Protein AF-M1CAJ8-F1 (afdb_monomer_lite)

Radius of gyration: 19.21 Å; chains: 1; bounding box: 35×73×44 Å

Sequence (131 aa):
MKRARDIRDQLEGLLERVEIELTSNDNDYEAIKKAITSGFFPHSAKLQKNGSYRTIKHPQTVNVHPSSGLAQVLPRWVVYHELVLTTKEYMRQVTELKPDWLVEIAPHYYQLKDVEDSSSKKMPRGTGRAS

Structure (mmCIF, N/CA/C/O backbone):
data_AF-M1CAJ8-F1
#
_entry.id   AF-M1CAJ8-F1
#
loop_
_atom_site.group_PDB
_atom_site.id
_atom_site.type_symbol
_atom_site.label_atom_id
_atom_site.label_alt_id
_atom_site.label_comp_id
_atom_site.label_asym_id
_atom_site.label_entity_id
_atom_site.label_seq_id
_atom_site.pdbx_PDB_ins_code
_atom_site.Cartn_x
_atom_site.Cartn_y
_atom_site.Cartn_z
_atom_site.occupancy
_atom_site.B_iso_or_equiv
_atom_site.auth_seq_id
_atom_site.auth_comp_id
_atom_site.auth_asym_id
_atom_site.auth_atom_id
_atom_site.pdbx_PDB_model_num
ATOM 1 N N . MET A 1 1 ? 3.742 -10.614 -20.928 1.00 84.25 1 MET A N 1
ATOM 2 C CA . MET A 1 1 ? 2.604 -11.130 -20.127 1.00 84.25 1 MET A CA 1
ATOM 3 C C . MET A 1 1 ? 2.522 -12.658 -19.999 1.00 84.25 1 MET A C 1
ATOM 5 O O . MET A 1 1 ? 1.688 -13.102 -19.227 1.00 84.25 1 MET A O 1
ATOM 9 N N . LYS A 1 2 ? 3.359 -13.475 -20.673 1.00 95.75 2 LYS A N 1
ATOM 10 C CA . LYS A 1 2 ? 3.310 -14.951 -20.543 1.00 95.75 2 LYS A CA 1
ATOM 11 C C . LYS A 1 2 ? 3.491 -15.421 -19.090 1.00 95.75 2 LYS A C 1
ATOM 13 O O . LYS A 1 2 ? 2.574 -15.988 -18.528 1.00 95.75 2 LYS A O 1
ATOM 18 N N . ARG A 1 3 ? 4.594 -15.016 -18.450 1.00 97.12 3 ARG A N 1
ATOM 19 C CA . ARG A 1 3 ? 4.897 -15.361 -17.051 1.00 97.12 3 ARG A CA 1
ATOM 20 C C . ARG A 1 3 ? 3.773 -15.021 -16.063 1.00 97.12 3 ARG A C 1
ATOM 22 O O . ARG A 1 3 ? 3.535 -15.780 -15.142 1.00 97.12 3 ARG A O 1
ATOM 29 N N . ALA A 1 4 ? 3.099 -13.883 -16.237 1.00 96.56 4 ALA A N 1
ATOM 30 C CA . ALA A 1 4 ? 2.005 -13.484 -15.352 1.00 96.56 4 ALA A CA 1
ATOM 31 C C . ALA A 1 4 ? 0.790 -14.419 -15.471 1.00 96.56 4 ALA A C 1
ATOM 33 O O . ALA A 1 4 ? 0.157 -14.710 -14.464 1.00 96.56 4 ALA A O 1
ATOM 34 N N . ARG A 1 5 ? 0.490 -14.907 -16.685 1.00 97.00 5 ARG A N 1
ATOM 35 C CA . ARG A 1 5 ? -0.554 -15.919 -16.898 1.00 97.00 5 ARG A CA 1
ATOM 36 C C . ARG A 1 5 ? -0.159 -17.247 -16.272 1.00 97.00 5 ARG A C 1
ATOM 38 O O . ARG A 1 5 ? -0.916 -17.755 -15.465 1.00 97.00 5 ARG A O 1
ATOM 45 N N . ASP A 1 6 ? 1.063 -17.706 -16.537 1.00 97.44 6 ASP A N 1
ATOM 46 C CA . ASP A 1 6 ? 1.558 -18.971 -15.989 1.00 97.44 6 ASP A CA 1
ATOM 47 C C . ASP A 1 6 ? 1.507 -18.974 -14.443 1.00 97.44 6 ASP A C 1
ATOM 49 O O . ASP A 1 6 ? 1.093 -19.955 -13.836 1.00 97.44 6 ASP A O 1
ATOM 53 N N . ILE A 1 7 ? 1.874 -17.858 -13.791 1.00 97.69 7 ILE A N 1
ATOM 54 C CA . ILE A 1 7 ? 1.783 -17.714 -12.325 1.00 97.69 7 ILE A CA 1
ATOM 55 C C . ILE A 1 7 ? 0.327 -17.695 -11.848 1.00 97.69 7 ILE A C 1
ATOM 57 O O . ILE A 1 7 ? 0.018 -18.294 -10.822 1.00 97.69 7 ILE A O 1
ATOM 61 N N . ARG A 1 8 ? -0.573 -17.012 -12.563 1.00 96.44 8 ARG A N 1
ATOM 62 C CA . ARG A 1 8 ? -2.000 -17.005 -12.219 1.00 96.44 8 ARG A CA 1
ATOM 63 C C . ARG A 1 8 ? -2.576 -18.420 -12.269 1.00 96.44 8 ARG A C 1
ATOM 65 O O . ARG A 1 8 ? -3.230 -18.814 -11.315 1.00 96.44 8 ARG A O 1
ATOM 72 N N . ASP A 1 9 ? -2.286 -19.172 -13.327 1.00 96.56 9 ASP A N 1
ATOM 73 C CA . ASP A 1 9 ? -2.783 -20.543 -13.506 1.00 96.56 9 ASP A CA 1
ATOM 74 C C . ASP A 1 9 ? -2.250 -21.471 -12.395 1.00 96.56 9 ASP A C 1
ATOM 76 O O . ASP A 1 9 ? -2.963 -22.333 -11.885 1.00 96.56 9 ASP A O 1
ATOM 80 N N . GLN A 1 10 ? -1.007 -21.250 -11.945 1.00 97.31 10 GLN A N 1
ATOM 81 C CA . GLN A 1 10 ? -0.454 -21.944 -10.778 1.00 97.31 10 GLN A CA 1
ATOM 82 C C . GLN A 1 10 ? -1.191 -21.597 -9.478 1.00 97.31 10 GLN A C 1
ATOM 84 O O . GLN A 1 10 ? -1.451 -22.493 -8.677 1.00 97.31 10 GLN A O 1
ATOM 89 N N . LEU A 1 11 ? -1.510 -20.320 -9.248 1.00 96.88 11 LEU A N 1
ATOM 90 C CA . LEU A 1 11 ? -2.249 -19.888 -8.058 1.00 96.88 11 LEU A CA 1
ATOM 91 C C . LEU A 1 11 ? -3.685 -20.421 -8.064 1.00 96.88 11 LEU A C 1
ATOM 93 O O . LEU A 1 11 ? -4.146 -20.894 -7.034 1.00 96.88 11 LEU A O 1
ATOM 97 N N . GLU A 1 12 ? -4.356 -20.411 -9.213 1.00 96.44 12 GLU A N 1
ATOM 98 C CA . GLU A 1 12 ? -5.694 -20.986 -9.399 1.00 96.44 12 GLU A CA 1
ATOM 99 C C . GLU A 1 12 ? -5.727 -22.473 -9.019 1.00 96.44 12 GLU A C 1
ATOM 101 O O . GLU A 1 12 ? -6.537 -22.873 -8.185 1.00 96.44 12 GLU A O 1
ATOM 106 N N . GLY A 1 13 ? -4.767 -23.268 -9.503 1.00 96.94 13 GLY A N 1
ATOM 107 C CA . GLY A 1 13 ? -4.658 -24.675 -9.106 1.00 96.94 13 GLY A CA 1
ATOM 108 C C . GLY A 1 13 ? -4.323 -24.890 -7.622 1.00 96.94 13 GLY A C 1
ATOM 109 O O . GLY A 1 13 ? -4.615 -25.951 -7.072 1.00 96.94 13 GLY A O 1
ATOM 110 N N . LEU A 1 14 ? -3.704 -23.914 -6.944 1.00 97.38 14 LEU A N 1
ATOM 111 C CA . LEU A 1 14 ? -3.499 -23.974 -5.493 1.00 97.38 14 LEU A CA 1
ATOM 112 C C . LEU A 1 14 ? -4.781 -23.657 -4.724 1.00 97.38 14 LEU A C 1
ATOM 114 O O . LEU A 1 14 ? -5.039 -24.344 -3.741 1.00 97.38 14 LEU A O 1
ATOM 118 N N . LEU A 1 15 ? -5.567 -22.669 -5.164 1.00 96.69 15 LEU A N 1
ATOM 119 C CA . LEU A 1 15 ? -6.852 -22.316 -4.547 1.00 96.69 15 LEU A CA 1
ATOM 120 C C . LEU A 1 15 ? -7.817 -23.505 -4.553 1.00 96.69 15 LEU A C 1
ATOM 122 O O . LEU A 1 15 ? -8.402 -23.804 -3.516 1.00 96.69 15 LEU A O 1
ATOM 126 N N . GLU A 1 16 ? -7.892 -24.236 -5.669 1.00 95.25 16 GLU A N 1
ATOM 127 C CA . GLU A 1 16 ? -8.700 -25.459 -5.783 1.00 95.25 16 GLU A CA 1
ATOM 128 C C . GLU A 1 16 ? -8.293 -26.513 -4.740 1.00 95.25 16 GLU A C 1
ATOM 130 O O . GLU A 1 16 ? -9.139 -27.090 -4.062 1.00 95.25 16 GLU A O 1
ATOM 135 N N . ARG A 1 17 ? -6.984 -26.719 -4.538 1.00 96.00 17 ARG A N 1
ATOM 136 C CA . ARG A 1 17 ? -6.462 -27.696 -3.563 1.00 96.00 17 ARG A CA 1
ATOM 137 C C . ARG A 1 17 ? -6.757 -27.341 -2.110 1.00 96.00 17 ARG A C 1
ATOM 139 O O . ARG A 1 17 ? -6.740 -28.237 -1.272 1.00 96.00 17 ARG A O 1
ATOM 146 N N . VAL A 1 18 ? -6.938 -26.058 -1.808 1.00 97.06 18 VAL A N 1
ATOM 147 C CA . VAL A 1 18 ? -7.263 -25.573 -0.458 1.00 97.06 18 VAL A CA 1
ATOM 148 C C . VAL A 1 18 ? -8.736 -25.182 -0.320 1.00 97.06 18 VAL A C 1
ATOM 150 O O . VAL A 1 18 ? -9.090 -24.522 0.652 1.00 97.06 18 VAL A O 1
ATOM 153 N N . GLU A 1 19 ? -9.574 -25.586 -1.281 1.00 95.44 19 GLU A N 1
ATOM 154 C CA . GLU A 1 19 ? -11.029 -25.383 -1.283 1.00 95.44 19 GLU A CA 1
ATOM 155 C C . GLU A 1 19 ? -11.446 -23.903 -1.185 1.00 95.44 19 GLU A C 1
ATOM 157 O O . GLU A 1 19 ? -12.471 -23.560 -0.597 1.00 95.44 19 GLU A O 1
ATOM 162 N N . ILE A 1 20 ? -10.653 -23.003 -1.775 1.00 95.81 20 ILE A N 1
ATOM 163 C CA . ILE A 1 20 ? -11.015 -21.589 -1.897 1.00 95.81 20 ILE A CA 1
ATOM 164 C C . ILE A 1 20 ? -11.722 -21.377 -3.234 1.00 95.81 20 ILE A C 1
ATOM 166 O O . ILE A 1 20 ? -11.127 -21.538 -4.300 1.00 95.81 20 ILE A O 1
ATOM 170 N N . GLU A 1 21 ? -12.989 -20.970 -3.172 1.00 94.25 21 GLU A N 1
ATOM 171 C CA . GLU A 1 21 ? -13.784 -20.670 -4.360 1.00 94.25 21 GLU A CA 1
ATOM 172 C C . GLU A 1 21 ? -13.254 -19.448 -5.120 1.00 94.25 21 GLU A C 1
ATOM 174 O O . GLU A 1 21 ? -12.947 -18.394 -4.554 1.00 94.25 21 GLU A O 1
ATOM 179 N N . LEU A 1 22 ? -13.199 -19.580 -6.445 1.00 91.62 22 LEU A N 1
ATOM 180 C CA . LEU A 1 22 ? -12.891 -18.481 -7.349 1.00 91.62 22 LEU A CA 1
ATOM 181 C C . LEU A 1 22 ? -14.127 -17.601 -7.534 1.00 91.62 22 LEU A C 1
ATOM 183 O O . LEU A 1 22 ? -15.044 -17.926 -8.284 1.00 91.62 22 LEU A O 1
ATOM 187 N N . THR A 1 23 ? -14.132 -16.460 -6.852 1.00 91.62 23 THR A N 1
ATOM 188 C CA . THR A 1 23 ? -15.202 -15.462 -6.952 1.00 91.62 23 THR A CA 1
ATOM 189 C C . THR A 1 23 ? -14.747 -14.238 -7.738 1.00 91.62 23 THR A C 1
ATOM 191 O O . THR A 1 23 ? -13.623 -13.763 -7.564 1.00 91.62 23 THR A O 1
ATOM 194 N N . SER A 1 24 ? -15.646 -13.661 -8.531 1.00 89.00 24 SER A N 1
ATOM 195 C CA . SER A 1 24 ? -15.456 -12.368 -9.192 1.00 89.00 24 SER A CA 1
ATOM 196 C C . SER A 1 24 ? -16.626 -11.442 -8.880 1.00 89.00 24 SER A C 1
ATOM 198 O O . SER A 1 24 ? -17.775 -11.878 -8.897 1.00 89.00 24 SER A O 1
ATOM 200 N N . ASN A 1 25 ? -16.344 -10.164 -8.632 1.00 86.81 25 ASN A N 1
ATOM 201 C CA . ASN A 1 25 ? -17.367 -9.131 -8.502 1.00 86.81 25 ASN A CA 1
ATOM 202 C C . ASN A 1 25 ? -17.073 -8.005 -9.497 1.00 86.81 25 ASN A C 1
ATOM 204 O O . ASN A 1 25 ? -16.147 -7.210 -9.305 1.00 86.81 25 ASN A O 1
ATOM 208 N N . ASP A 1 26 ? -17.832 -7.978 -10.588 1.00 84.62 26 ASP A N 1
ATOM 209 C CA . ASP A 1 26 ? -17.626 -7.010 -11.656 1.00 84.62 26 ASP A CA 1
ATOM 210 C C . ASP A 1 26 ? -17.954 -5.594 -11.168 1.00 84.62 26 ASP A C 1
ATOM 212 O O . ASP A 1 26 ? -19.026 -5.325 -10.632 1.00 84.62 26 ASP A O 1
ATOM 216 N N . ASN A 1 27 ? -17.029 -4.664 -11.412 1.00 86.06 27 ASN A N 1
ATOM 217 C CA . ASN A 1 27 ? -17.114 -3.242 -11.046 1.00 86.06 27 ASN A CA 1
ATOM 218 C C . ASN A 1 27 ? -17.015 -2.915 -9.545 1.00 86.06 27 ASN A C 1
ATOM 220 O O . ASN A 1 27 ? -17.125 -1.742 -9.179 1.00 86.06 27 ASN A O 1
ATOM 224 N N . ASP A 1 28 ? -16.721 -3.886 -8.678 1.00 92.00 28 ASP A N 1
ATOM 225 C CA . ASP A 1 28 ? -16.432 -3.612 -7.267 1.00 92.00 28 ASP A CA 1
ATOM 226 C C . ASP A 1 28 ? -14.941 -3.315 -7.041 1.00 92.00 28 ASP A C 1
ATOM 228 O O . ASP A 1 28 ? -14.151 -4.114 -6.526 1.00 92.00 28 ASP A O 1
ATOM 232 N N . TYR A 1 29 ? -14.532 -2.114 -7.448 1.00 91.38 29 TYR A N 1
ATOM 233 C CA . TYR A 1 29 ? -13.166 -1.629 -7.235 1.00 91.38 29 TYR A CA 1
ATOM 234 C C . TYR A 1 29 ? -12.813 -1.478 -5.751 1.00 91.38 29 TYR A C 1
ATOM 236 O O . TYR A 1 29 ? -11.632 -1.473 -5.393 1.00 91.38 29 TYR A O 1
ATOM 244 N N . GLU A 1 30 ? -13.816 -1.321 -4.888 1.00 94.19 30 GLU A N 1
ATOM 245 C CA . GLU A 1 30 ? -13.630 -1.186 -3.451 1.00 94.19 30 GLU A CA 1
ATOM 246 C C . GLU A 1 30 ? -13.207 -2.516 -2.830 1.00 94.19 30 GLU A C 1
ATOM 248 O O . GLU A 1 30 ? -12.198 -2.540 -2.121 1.00 94.19 30 GLU A O 1
ATOM 253 N N . ALA A 1 31 ? -13.873 -3.620 -3.177 1.00 93.56 31 ALA A N 1
ATOM 254 C CA . ALA A 1 31 ? -13.465 -4.958 -2.759 1.00 93.56 31 ALA A CA 1
ATOM 255 C C . ALA A 1 31 ? -12.022 -5.276 -3.182 1.00 93.56 31 ALA A C 1
ATOM 257 O O . ALA A 1 31 ? -11.238 -5.765 -2.367 1.00 93.56 31 ALA A O 1
ATOM 258 N N . ILE A 1 32 ? -11.625 -4.912 -4.409 1.00 93.88 32 ILE A N 1
ATOM 259 C CA . ILE A 1 32 ? -10.248 -5.109 -4.896 1.00 93.88 32 ILE A CA 1
ATOM 260 C C . ILE A 1 32 ? -9.247 -4.289 -4.068 1.00 93.88 32 ILE A C 1
ATOM 262 O O . ILE A 1 32 ? -8.238 -4.823 -3.603 1.00 93.88 32 ILE A O 1
ATOM 266 N N . LYS A 1 33 ? -9.510 -2.993 -3.847 1.00 95.62 33 LYS A N 1
ATOM 267 C CA . LYS A 1 33 ? -8.631 -2.135 -3.030 1.00 95.62 33 LYS A CA 1
ATOM 268 C C . LYS A 1 33 ? -8.547 -2.631 -1.583 1.00 95.62 33 LYS A C 1
ATOM 270 O O . LYS A 1 33 ? -7.467 -2.602 -0.987 1.00 95.62 33 LYS A O 1
ATOM 275 N N . LYS A 1 34 ? -9.656 -3.115 -1.024 1.00 96.19 34 LYS A N 1
ATOM 276 C CA . LYS A 1 34 ? -9.726 -3.666 0.331 1.00 96.19 34 LYS A CA 1
ATOM 277 C C . LYS A 1 34 ? -8.954 -4.985 0.449 1.00 96.19 34 LYS A C 1
ATOM 279 O O . LYS A 1 34 ? -8.215 -5.153 1.414 1.00 96.19 34 LYS A O 1
ATOM 284 N N . ALA A 1 35 ? -9.018 -5.855 -0.560 1.00 95.44 35 ALA A N 1
ATOM 285 C CA . ALA A 1 35 ? -8.203 -7.070 -0.641 1.00 95.44 35 ALA A CA 1
ATOM 286 C C . ALA A 1 35 ? -6.698 -6.766 -0.771 1.00 95.44 35 ALA A C 1
ATOM 288 O O . ALA A 1 35 ? -5.873 -7.405 -0.129 1.00 95.44 35 ALA A O 1
ATOM 289 N N . ILE A 1 36 ? -6.311 -5.740 -1.537 1.00 96.69 36 ILE A N 1
ATOM 290 C CA . ILE A 1 36 ? -4.910 -5.277 -1.558 1.00 96.69 36 ILE A CA 1
ATOM 291 C C . ILE A 1 36 ? -4.509 -4.767 -0.169 1.00 96.69 36 ILE A C 1
ATOM 293 O O . ILE A 1 36 ? -3.439 -5.098 0.340 1.00 96.69 36 ILE A O 1
ATOM 297 N N . THR A 1 37 ? -5.384 -3.995 0.473 1.00 97.38 37 THR A N 1
ATOM 298 C CA . THR A 1 37 ? -5.143 -3.465 1.818 1.00 97.38 37 THR A CA 1
ATOM 299 C C . THR A 1 37 ? -4.985 -4.584 2.847 1.00 97.38 37 THR A C 1
ATOM 301 O O . THR A 1 37 ? -4.159 -4.445 3.739 1.00 97.38 37 THR A O 1
ATOM 304 N N . SER A 1 38 ? -5.687 -5.715 2.726 1.00 97.19 38 SER A N 1
ATOM 305 C CA . SER A 1 38 ? -5.542 -6.820 3.684 1.00 97.19 38 SER A CA 1
ATOM 306 C C . SER A 1 38 ? -4.164 -7.477 3.659 1.00 97.19 38 SER A C 1
ATOM 308 O O . SER A 1 38 ? -3.667 -7.868 4.711 1.00 97.19 38 SER A O 1
ATOM 310 N N . GLY A 1 39 ? -3.506 -7.525 2.498 1.00 96.88 39 GLY A N 1
ATOM 311 C CA . GLY A 1 39 ? -2.117 -7.982 2.389 1.00 96.88 39 GLY A CA 1
ATOM 312 C C . GLY A 1 39 ? -1.079 -6.907 2.729 1.00 96.88 39 GLY A C 1
ATOM 313 O O . GLY A 1 39 ? -0.005 -7.224 3.237 1.00 96.88 39 GLY A O 1
ATOM 314 N N . PHE A 1 40 ? -1.393 -5.634 2.468 1.00 97.94 40 PHE A N 1
ATOM 315 C CA . PHE A 1 40 ? -0.437 -4.521 2.536 1.00 97.94 40 PHE A CA 1
ATOM 316 C C . PHE A 1 40 ? -0.745 -3.484 3.620 1.00 97.94 40 PHE A C 1
ATOM 318 O O . PHE A 1 40 ? -0.178 -2.394 3.596 1.00 97.94 40 PHE A O 1
ATOM 325 N N . PHE A 1 41 ? -1.596 -3.798 4.601 1.00 96.75 41 PHE A N 1
ATOM 326 C CA . PHE A 1 41 ? -2.007 -2.842 5.634 1.00 96.75 41 PHE A CA 1
ATOM 327 C C . PHE A 1 41 ? -0.835 -2.122 6.327 1.00 96.75 41 PHE A C 1
ATOM 329 O O . PHE A 1 41 ? -0.986 -0.922 6.553 1.00 96.75 41 PHE A O 1
ATOM 336 N N . PRO A 1 42 ? 0.346 -2.729 6.606 1.00 96.75 42 PRO A N 1
ATOM 337 C CA . PRO A 1 42 ? 1.453 -1.996 7.226 1.00 96.75 42 PRO A CA 1
ATOM 338 C C . PRO A 1 42 ? 2.033 -0.897 6.321 1.00 96.75 42 PRO A C 1
ATOM 340 O O . PRO A 1 42 ? 2.592 0.084 6.813 1.00 96.75 42 PRO A O 1
ATOM 343 N N . HIS A 1 43 ? 1.892 -1.040 5.001 1.00 97.50 43 HIS A N 1
ATOM 344 C CA . HIS A 1 43 ? 2.403 -0.129 3.975 1.00 97.50 43 HIS A CA 1
ATOM 345 C C . HIS A 1 43 ? 1.402 0.990 3.670 1.00 97.50 43 HIS A C 1
ATOM 347 O O . HIS A 1 43 ? 1.058 1.264 2.520 1.00 97.50 43 HIS A O 1
ATOM 353 N N . SER A 1 44 ? 0.922 1.642 4.723 1.00 97.56 44 SER A N 1
ATOM 354 C CA . SER A 1 44 ? -0.071 2.707 4.624 1.00 97.56 44 SER A CA 1
ATOM 355 C C . SER A 1 44 ? 0.553 4.073 4.884 1.00 97.56 44 SER A C 1
ATOM 357 O O . SER A 1 44 ? 1.346 4.244 5.819 1.00 97.56 44 SER A O 1
ATOM 359 N N . ALA A 1 45 ? 0.167 5.070 4.086 1.00 97.38 45 ALA A N 1
ATOM 360 C CA . ALA A 1 45 ? 0.672 6.433 4.190 1.00 97.38 45 ALA A CA 1
ATOM 361 C C . ALA A 1 45 ? -0.415 7.497 3.971 1.00 97.38 45 ALA A C 1
ATOM 363 O O . ALA A 1 45 ? -1.405 7.292 3.269 1.00 97.38 45 ALA A O 1
ATOM 364 N N . LYS A 1 46 ? -0.198 8.668 4.573 1.00 96.38 46 LYS A N 1
ATOM 365 C CA . LYS A 1 46 ? -1.121 9.805 4.587 1.00 96.38 46 LYS A CA 1
ATOM 366 C C . LYS A 1 46 ? -0.480 11.056 4.002 1.00 96.38 46 LYS A C 1
ATOM 368 O O . LYS A 1 46 ? 0.623 11.442 4.402 1.00 96.38 46 LYS A O 1
ATOM 373 N N . LEU A 1 47 ? -1.212 11.733 3.125 1.00 95.94 47 LEU A N 1
ATOM 374 C CA . LEU A 1 47 ? -0.792 12.979 2.495 1.00 95.94 47 LEU A CA 1
ATOM 375 C C . LEU A 1 47 ? -0.612 14.103 3.530 1.00 95.94 47 LEU A C 1
ATOM 377 O O . LEU A 1 47 ? -1.490 14.391 4.352 1.00 95.94 47 LEU A O 1
ATOM 381 N N . GLN A 1 48 ? 0.525 14.779 3.454 1.00 95.00 48 GLN A N 1
ATOM 382 C CA . GLN A 1 48 ? 0.890 15.943 4.251 1.00 95.00 48 GLN A CA 1
ATOM 383 C C . GLN A 1 48 ? 0.594 17.243 3.488 1.00 95.00 48 GLN A C 1
ATOM 385 O O . GLN A 1 48 ? 0.418 17.254 2.271 1.00 95.00 48 GLN A O 1
ATOM 390 N N . LYS A 1 49 ? 0.563 18.376 4.202 1.00 91.50 49 LYS A N 1
ATOM 391 C CA . LYS A 1 49 ? 0.255 19.697 3.614 1.00 91.50 49 LYS A CA 1
ATOM 392 C C . LYS A 1 49 ? 1.269 20.158 2.558 1.00 91.50 49 LYS A C 1
ATOM 394 O O . LYS A 1 49 ? 0.930 20.960 1.702 1.00 91.50 49 LYS A O 1
ATOM 399 N N . ASN A 1 50 ? 2.503 19.668 2.634 1.00 91.56 50 ASN A N 1
ATOM 400 C CA . ASN A 1 50 ? 3.595 19.982 1.709 1.00 91.56 50 ASN A CA 1
ATOM 401 C C . ASN A 1 50 ? 3.609 19.077 0.455 1.00 91.56 50 ASN A C 1
ATOM 403 O O . ASN A 1 50 ? 4.560 19.143 -0.319 1.00 91.56 50 ASN A O 1
ATOM 407 N N . GLY A 1 51 ? 2.617 18.195 0.284 1.00 91.69 51 GLY A N 1
ATOM 408 C CA . GLY A 1 51 ? 2.540 17.262 -0.844 1.00 91.69 51 GLY A CA 1
ATOM 409 C C . GLY A 1 51 ? 3.378 15.986 -0.696 1.00 91.69 51 GLY A C 1
ATOM 410 O O . GLY A 1 51 ? 3.321 15.123 -1.570 1.00 91.69 51 GLY A O 1
ATOM 411 N N . SER A 1 52 ? 4.142 15.820 0.391 1.00 95.56 52 SER A N 1
ATOM 412 C CA . SER A 1 52 ? 4.748 14.526 0.726 1.00 95.56 52 SER A CA 1
ATOM 413 C C . SER A 1 52 ? 3.741 13.631 1.442 1.00 95.56 52 SER A C 1
ATOM 415 O O . SER A 1 52 ? 2.700 14.082 1.915 1.00 95.56 52 SER A O 1
ATOM 417 N N . TYR A 1 53 ? 4.063 12.356 1.575 1.00 97.25 53 TYR A N 1
ATOM 418 C CA . TYR A 1 53 ? 3.315 11.412 2.388 1.00 97.25 53 TYR A CA 1
ATOM 419 C C . TYR A 1 53 ? 4.086 11.095 3.664 1.00 97.25 53 TYR A C 1
ATOM 421 O O . TYR A 1 53 ? 5.310 11.218 3.723 1.00 97.25 53 TYR A O 1
ATOM 429 N N . ARG A 1 54 ? 3.348 10.702 4.698 1.00 96.81 54 ARG A N 1
ATOM 430 C CA . ARG A 1 54 ? 3.897 10.168 5.938 1.00 96.81 54 ARG A CA 1
ATOM 431 C C . ARG A 1 54 ? 3.286 8.804 6.201 1.00 96.81 54 ARG A C 1
ATOM 433 O O . ARG A 1 54 ? 2.062 8.688 6.234 1.00 96.81 54 ARG A O 1
ATOM 440 N N . THR A 1 55 ? 4.119 7.793 6.372 1.00 96.62 55 THR A N 1
ATOM 441 C CA . THR A 1 55 ? 3.691 6.454 6.798 1.00 96.62 55 THR A CA 1
ATOM 442 C C . THR A 1 55 ? 3.023 6.511 8.179 1.00 96.62 55 THR A C 1
ATOM 444 O O . THR A 1 55 ? 3.362 7.357 9.011 1.00 96.62 55 THR A O 1
ATOM 447 N N . ILE A 1 56 ? 2.045 5.636 8.427 1.00 94.31 56 ILE A N 1
ATOM 448 C CA . ILE A 1 56 ? 1.196 5.750 9.627 1.00 94.31 56 ILE A CA 1
ATOM 449 C C . ILE A 1 56 ? 1.927 5.288 10.896 1.00 94.31 56 ILE A C 1
ATOM 451 O O . ILE A 1 56 ? 1.983 6.032 11.871 1.00 94.31 56 ILE A O 1
ATOM 455 N N . LYS A 1 57 ? 2.479 4.065 10.906 1.00 89.25 57 LYS A N 1
ATOM 456 C CA . LYS A 1 57 ? 3.057 3.471 12.128 1.00 89.25 57 LYS A CA 1
ATOM 457 C C . LYS A 1 57 ? 4.514 3.806 12.390 1.00 89.25 57 LYS A C 1
ATOM 459 O O . LYS A 1 57 ? 4.886 3.965 13.545 1.00 89.25 57 LYS A O 1
ATOM 464 N N . HIS A 1 58 ? 5.321 3.922 11.343 1.00 88.38 58 HIS A N 1
ATOM 465 C CA . HIS A 1 58 ? 6.747 4.232 11.450 1.00 88.38 58 HIS A CA 1
ATOM 466 C C . HIS A 1 58 ? 7.014 5.544 10.728 1.00 88.38 58 HIS A C 1
ATOM 468 O O . HIS A 1 58 ? 7.379 5.485 9.559 1.00 88.38 58 HIS A O 1
ATOM 474 N N . PRO A 1 59 ? 6.765 6.709 11.360 1.00 90.62 59 PRO A N 1
ATOM 475 C CA . PRO A 1 59 ? 6.623 7.970 10.648 1.00 90.62 59 PRO A CA 1
ATOM 476 C C . PRO A 1 59 ? 7.857 8.321 9.818 1.00 90.62 59 PRO A C 1
ATOM 478 O O . PRO A 1 59 ? 8.874 8.778 10.333 1.00 90.62 59 PRO A O 1
ATOM 481 N N . GLN A 1 60 ? 7.720 8.150 8.512 1.00 95.44 60 GLN A N 1
ATOM 482 C CA . GLN A 1 60 ? 8.760 8.318 7.511 1.00 95.44 60 GLN A CA 1
ATOM 483 C C . GLN A 1 60 ? 8.184 9.155 6.378 1.00 95.44 60 GLN A C 1
ATOM 485 O O . GLN A 1 60 ? 7.024 8.986 5.989 1.00 95.44 60 GLN A O 1
ATOM 490 N N . THR A 1 61 ? 8.977 10.105 5.893 1.00 97.38 61 THR A N 1
ATOM 491 C CA . THR A 1 61 ? 8.563 10.987 4.805 1.00 97.38 61 THR A CA 1
ATOM 492 C C . THR A 1 61 ? 8.852 10.305 3.483 1.00 97.38 61 THR A C 1
ATOM 494 O O . THR A 1 61 ? 10.009 10.111 3.128 1.00 97.38 61 THR A O 1
ATOM 497 N N . VAL A 1 62 ? 7.794 9.997 2.746 1.00 97.44 62 VAL A N 1
ATOM 498 C CA . VAL A 1 62 ? 7.861 9.285 1.470 1.00 97.44 62 VAL A CA 1
ATOM 499 C C . VAL A 1 62 ? 7.096 10.061 0.402 1.00 97.44 62 VAL A C 1
ATOM 501 O O . VAL A 1 62 ? 6.251 10.908 0.702 1.00 97.44 62 VAL A O 1
ATOM 504 N N . ASN A 1 63 ? 7.375 9.801 -0.868 1.00 97.19 63 ASN A N 1
ATOM 505 C CA . ASN A 1 63 ? 6.720 10.466 -1.993 1.00 97.19 63 ASN A CA 1
ATOM 506 C C . ASN 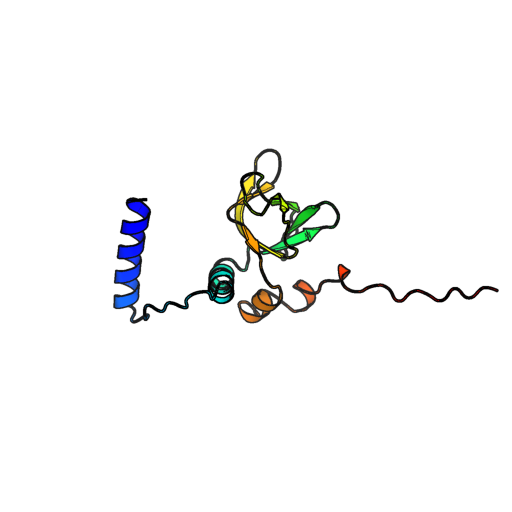A 1 63 ? 6.121 9.434 -2.949 1.00 97.19 63 ASN A C 1
ATOM 508 O O . ASN A 1 63 ? 6.638 8.333 -3.083 1.00 97.19 63 ASN A O 1
ATOM 512 N N . VAL A 1 64 ? 5.039 9.764 -3.653 1.00 97.00 64 VAL A N 1
ATOM 513 C CA . VAL A 1 64 ? 4.570 8.907 -4.755 1.00 97.00 64 VAL A CA 1
ATOM 514 C C . VAL A 1 64 ? 5.603 8.974 -5.882 1.00 97.00 64 VAL A C 1
ATOM 516 O O . VAL A 1 64 ? 6.041 10.066 -6.248 1.00 97.00 64 VAL A O 1
ATOM 519 N N . HIS A 1 65 ? 6.023 7.824 -6.415 1.00 95.88 65 HIS A N 1
ATOM 520 C CA . HIS A 1 65 ? 6.978 7.799 -7.523 1.00 95.88 65 HIS A CA 1
ATOM 521 C C . HIS A 1 65 ? 6.410 8.532 -8.759 1.00 95.88 65 HIS A C 1
ATOM 523 O O . HIS A 1 65 ? 5.248 8.294 -9.101 1.00 95.88 65 HIS A O 1
ATOM 529 N N . PRO A 1 66 ? 7.197 9.360 -9.481 1.00 93.56 66 PRO A N 1
ATOM 530 C CA . PRO A 1 66 ? 6.697 10.159 -10.609 1.00 93.56 66 PRO A CA 1
ATOM 531 C C . PRO A 1 66 ? 6.068 9.352 -11.751 1.00 93.56 66 PRO A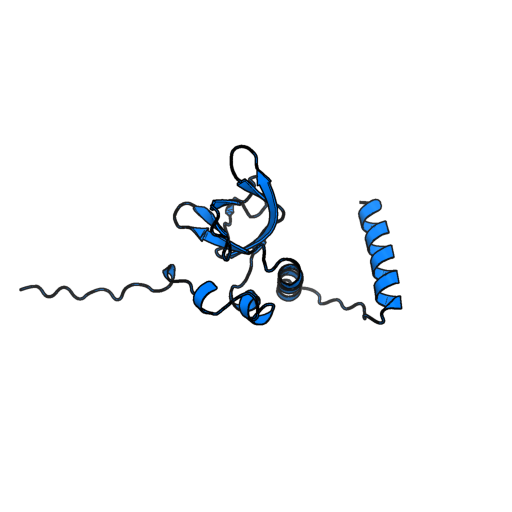 C 1
ATOM 533 O O . PRO A 1 66 ? 5.221 9.864 -12.471 1.00 93.56 66 PRO A O 1
ATOM 536 N N . SER A 1 67 ? 6.459 8.085 -11.915 1.00 92.19 67 SER A N 1
ATOM 537 C CA . SER A 1 67 ? 5.882 7.191 -12.932 1.00 92.19 67 SER A CA 1
ATOM 538 C C . SER A 1 67 ? 4.509 6.617 -12.556 1.00 92.19 67 SER A C 1
ATOM 540 O O . SER A 1 67 ? 3.939 5.853 -13.331 1.00 92.19 67 SER A O 1
ATOM 542 N N . SER A 1 68 ? 4.010 6.883 -11.347 1.00 91.88 68 SER A N 1
ATOM 543 C CA . SER A 1 68 ? 2.706 6.400 -10.891 1.00 91.88 68 SER A CA 1
ATOM 544 C C . SER A 1 68 ? 1.579 7.234 -11.494 1.00 91.88 68 SER A C 1
ATOM 546 O O . SER A 1 68 ? 1.653 8.461 -11.507 1.00 91.88 68 SER A O 1
ATOM 548 N N . GLY A 1 69 ? 0.474 6.589 -11.879 1.00 90.19 69 GLY A N 1
ATOM 549 C CA . GLY A 1 69 ? -0.742 7.293 -12.309 1.00 90.19 69 GLY A CA 1
ATOM 550 C C . GLY A 1 69 ? -1.354 8.193 -11.224 1.00 90.19 69 GLY A C 1
ATOM 551 O O . GLY A 1 69 ? -2.098 9.116 -11.535 1.00 90.19 69 GLY A O 1
ATOM 552 N N . LEU A 1 70 ? -1.003 7.978 -9.950 1.00 89.62 70 LEU A N 1
ATOM 553 C CA . LEU A 1 70 ? -1.465 8.800 -8.826 1.00 89.62 70 LEU A CA 1
ATOM 554 C C . LEU A 1 70 ? -0.557 9.994 -8.502 1.00 89.62 70 LEU A C 1
ATOM 556 O O . LEU A 1 70 ? -0.865 10.742 -7.574 1.00 89.62 70 LEU A O 1
ATOM 560 N N . ALA A 1 71 ? 0.531 10.204 -9.251 1.00 86.94 71 ALA A N 1
ATOM 561 C CA . ALA A 1 71 ? 1.468 11.300 -8.994 1.00 86.94 71 ALA A CA 1
ATOM 562 C C . ALA A 1 71 ? 0.816 12.695 -9.091 1.00 86.94 71 ALA A C 1
ATOM 564 O O . ALA A 1 71 ? 1.297 13.630 -8.459 1.00 86.94 71 ALA A O 1
ATOM 565 N N . GLN A 1 72 ? -0.282 12.828 -9.846 1.00 86.62 72 GLN A N 1
ATOM 566 C CA . GLN A 1 72 ? -1.018 14.089 -10.013 1.00 86.62 72 GLN A CA 1
ATOM 567 C C . GLN A 1 72 ? -2.269 14.193 -9.130 1.00 86.62 72 GLN A C 1
ATOM 569 O O . GLN A 1 72 ? -2.624 15.287 -8.705 1.00 86.62 72 GLN A O 1
ATOM 574 N N . VAL A 1 73 ? -2.938 13.070 -8.847 1.00 90.56 73 VAL A N 1
ATOM 575 C CA . VAL A 1 73 ? -4.192 13.051 -8.071 1.00 90.56 73 VAL A CA 1
ATOM 576 C C . VAL A 1 73 ? -3.929 13.249 -6.578 1.00 90.56 73 VAL A C 1
ATOM 578 O O . VAL A 1 73 ? -4.714 13.905 -5.902 1.00 90.56 73 VAL A O 1
ATOM 581 N N . LEU A 1 74 ? -2.824 12.686 -6.074 1.00 91.56 74 LEU A N 1
ATOM 582 C CA . LEU A 1 74 ? -2.419 12.722 -4.665 1.00 91.56 74 LEU A CA 1
ATOM 583 C C . LEU A 1 74 ? -3.571 12.396 -3.686 1.00 91.56 74 LEU A C 1
ATOM 585 O O . LEU A 1 74 ? -3.984 13.254 -2.903 1.00 91.56 74 LEU A O 1
ATOM 589 N N . PRO A 1 75 ? -4.098 11.153 -3.682 1.00 94.81 75 PRO A N 1
ATOM 590 C CA . PRO A 1 75 ? -5.148 10.761 -2.745 1.00 94.81 75 PRO A CA 1
ATOM 591 C C . PRO A 1 75 ? -4.720 10.948 -1.289 1.00 94.81 75 PRO A C 1
ATOM 593 O O . PRO A 1 75 ? -3.549 10.776 -0.938 1.00 94.81 75 PRO A O 1
ATOM 596 N N . ARG A 1 76 ? -5.679 11.270 -0.416 1.00 95.06 76 ARG A N 1
ATOM 597 C CA . ARG A 1 76 ? -5.406 11.608 0.989 1.00 95.06 76 ARG A CA 1
ATOM 598 C C . ARG A 1 76 ? -4.718 10.475 1.754 1.00 95.06 76 ARG A C 1
ATOM 600 O O . ARG A 1 76 ? -3.827 10.738 2.563 1.00 95.06 76 ARG A O 1
ATOM 607 N N . TRP A 1 77 ? -5.137 9.247 1.486 1.00 96.50 77 TRP A N 1
ATOM 608 C CA . TRP A 1 77 ? -4.643 8.024 2.098 1.00 96.50 77 TRP A CA 1
ATOM 609 C C . TRP A 1 77 ? -4.324 7.028 1.000 1.00 96.50 77 TRP A C 1
ATOM 611 O O . TRP A 1 77 ? -5.074 6.893 0.030 1.00 96.50 77 TRP A O 1
ATOM 621 N N . VAL A 1 78 ? -3.197 6.348 1.150 1.00 97.62 78 VAL A N 1
ATOM 622 C CA . VAL A 1 78 ? -2.723 5.386 0.166 1.00 97.62 78 VAL A CA 1
ATOM 623 C C . VAL A 1 78 ? -2.134 4.161 0.839 1.00 97.62 78 VAL A C 1
ATOM 625 O O . VAL A 1 78 ? -1.599 4.245 1.947 1.00 97.62 78 VAL A O 1
ATOM 628 N N . VAL A 1 79 ? -2.190 3.048 0.119 1.00 97.88 79 VAL A N 1
ATOM 629 C CA . VAL A 1 79 ? -1.393 1.849 0.378 1.00 97.88 79 VAL A CA 1
ATOM 630 C C . VAL A 1 79 ? -0.409 1.658 -0.779 1.00 97.88 79 VAL A C 1
ATOM 632 O O . VAL A 1 79 ? -0.716 2.015 -1.924 1.00 97.88 79 VAL A O 1
ATOM 635 N N . TYR A 1 80 ? 0.789 1.156 -0.489 1.00 97.69 80 TYR A N 1
ATOM 636 C CA . TYR A 1 80 ? 1.857 0.967 -1.475 1.00 97.69 80 TYR A CA 1
ATOM 637 C C . TYR A 1 80 ? 2.477 -0.433 -1.398 1.00 97.69 80 TYR A C 1
ATOM 639 O O . TYR A 1 80 ? 2.468 -1.079 -0.353 1.00 97.69 80 TYR A O 1
ATOM 647 N N . HIS A 1 81 ? 3.047 -0.904 -2.508 1.00 97.38 81 HIS A N 1
ATOM 648 C CA . HIS A 1 81 ? 3.725 -2.203 -2.545 1.00 97.38 81 HIS A CA 1
ATOM 649 C C . HIS A 1 81 ? 5.116 -2.136 -1.905 1.00 97.38 81 HIS A C 1
ATOM 651 O O . HIS A 1 81 ? 5.439 -2.936 -1.033 1.00 97.38 81 HIS A O 1
ATOM 657 N N . GLU A 1 82 ? 5.930 -1.162 -2.318 1.00 96.12 82 GLU A N 1
A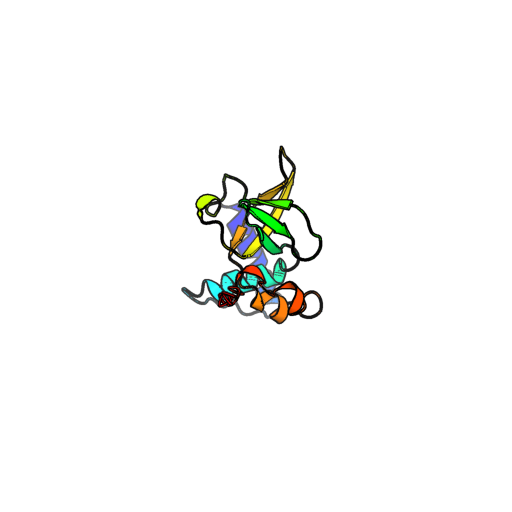TOM 658 C CA . GLU A 1 82 ? 7.335 -1.061 -1.915 1.00 96.12 82 GLU A CA 1
ATOM 659 C C . GLU A 1 82 ? 7.814 0.394 -1.821 1.00 96.12 82 GLU A C 1
ATOM 661 O O . GLU A 1 82 ? 7.248 1.301 -2.447 1.00 96.12 82 GLU A O 1
ATOM 666 N N . LEU A 1 83 ? 8.897 0.589 -1.062 1.00 96.69 83 LEU A N 1
ATOM 667 C CA . LEU A 1 83 ? 9.669 1.827 -1.013 1.00 9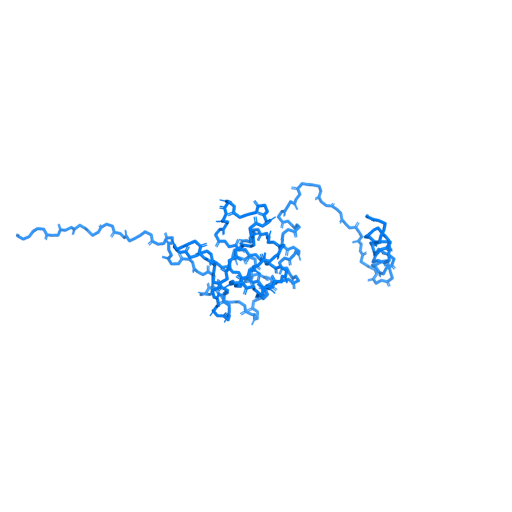6.69 83 LEU A CA 1
ATOM 668 C C . LEU A 1 83 ? 10.973 1.668 -1.785 1.00 96.69 83 LEU A C 1
ATOM 670 O O . LEU A 1 83 ? 11.637 0.637 -1.720 1.00 96.69 83 LEU A O 1
ATOM 674 N N . VAL A 1 84 ? 11.358 2.732 -2.477 1.00 96.69 84 VAL A N 1
ATOM 675 C CA . VAL A 1 84 ? 12.563 2.772 -3.298 1.00 96.69 84 VAL A CA 1
ATOM 676 C C . VAL A 1 84 ? 13.335 4.021 -2.954 1.00 96.69 84 VAL A C 1
ATOM 678 O O . VAL A 1 84 ? 12.867 5.138 -3.185 1.00 96.69 84 VAL A O 1
ATOM 681 N N . LEU A 1 85 ? 14.534 3.826 -2.424 1.00 96.06 85 LEU A N 1
ATOM 682 C CA . LEU A 1 85 ? 15.443 4.918 -2.142 1.00 96.06 85 LEU A CA 1
ATOM 683 C C . LEU A 1 85 ? 16.222 5.280 -3.409 1.00 96.06 85 LEU A C 1
ATOM 685 O O . LEU A 1 85 ? 16.925 4.450 -3.982 1.00 96.06 85 LEU A O 1
ATOM 689 N N . THR A 1 86 ? 16.088 6.530 -3.843 1.00 91.56 86 THR A N 1
ATOM 690 C CA . THR A 1 86 ? 16.932 7.124 -4.891 1.00 91.56 86 THR A CA 1
ATOM 691 C C . THR A 1 86 ? 17.484 8.457 -4.384 1.00 91.56 86 THR A C 1
ATOM 693 O O . THR A 1 86 ? 18.303 8.471 -3.474 1.00 91.56 86 THR A O 1
ATOM 696 N N . THR A 1 87 ? 17.000 9.585 -4.907 1.00 92.31 87 THR A N 1
ATOM 697 C CA . THR A 1 87 ? 17.224 10.928 -4.349 1.00 92.31 87 THR A CA 1
ATOM 698 C C . THR A 1 87 ? 16.296 11.226 -3.174 1.00 92.31 87 THR A C 1
ATOM 700 O O . THR A 1 87 ? 16.647 11.979 -2.271 1.00 92.31 87 THR A O 1
ATOM 703 N N . LYS A 1 88 ? 15.101 10.632 -3.195 1.00 93.81 88 LYS A N 1
ATOM 704 C CA . LYS A 1 88 ? 14.118 10.600 -2.110 1.00 93.81 88 LYS A CA 1
ATOM 705 C C . LYS A 1 88 ? 13.582 9.177 -2.006 1.00 93.81 88 LYS A C 1
ATOM 707 O O . LYS A 1 88 ? 13.799 8.358 -2.905 1.00 93.81 88 LYS A O 1
ATOM 712 N N . GLU A 1 89 ? 12.875 8.891 -0.926 1.00 97.00 89 GLU A N 1
ATOM 713 C CA . GLU A 1 89 ? 12.132 7.645 -0.801 1.00 97.00 89 GLU A CA 1
ATOM 714 C C . GLU A 1 89 ? 10.813 7.738 -1.555 1.00 97.00 89 GLU A C 1
ATOM 716 O O . GLU A 1 89 ? 9.967 8.593 -1.272 1.00 97.00 89 GLU A O 1
ATOM 721 N N . TYR A 1 90 ? 10.640 6.843 -2.521 1.00 97.31 90 TYR A N 1
ATOM 722 C CA . TYR A 1 90 ? 9.457 6.801 -3.361 1.00 97.31 90 TYR A CA 1
ATOM 723 C C . TYR A 1 90 ? 8.656 5.519 -3.156 1.00 97.31 90 TYR A C 1
ATOM 725 O O . TYR A 1 90 ? 9.200 4.421 -3.191 1.00 97.31 90 TYR A O 1
ATOM 733 N N . MET A 1 91 ? 7.343 5.668 -3.021 1.00 97.69 91 MET A N 1
ATOM 734 C CA . MET A 1 91 ? 6.365 4.587 -3.043 1.00 97.69 91 MET A CA 1
ATOM 735 C C . MET A 1 91 ? 6.081 4.161 -4.489 1.00 97.69 91 MET A C 1
ATOM 737 O O . MET A 1 91 ? 5.750 5.011 -5.329 1.00 97.69 91 MET A O 1
ATOM 741 N N . ARG A 1 92 ? 6.151 2.854 -4.773 1.00 96.38 92 ARG A N 1
ATOM 742 C CA . ARG A 1 92 ? 5.721 2.255 -6.053 1.00 96.38 92 ARG A CA 1
ATOM 743 C C . ARG A 1 92 ? 4.453 1.419 -5.886 1.00 96.38 92 ARG A C 1
ATOM 745 O O . ARG A 1 92 ? 4.187 0.891 -4.811 1.00 96.38 92 ARG A O 1
ATOM 752 N N . GLN A 1 93 ? 3.695 1.316 -6.984 1.00 95.88 93 GLN A N 1
ATOM 753 C CA . GLN A 1 93 ? 2.407 0.608 -7.070 1.00 95.88 93 GLN A CA 1
ATOM 754 C C . GLN A 1 93 ? 1.459 1.051 -5.951 1.00 95.88 93 GLN A C 1
ATOM 756 O O . GLN A 1 93 ? 1.220 0.344 -4.978 1.00 95.88 93 GLN A O 1
ATOM 761 N N . VAL A 1 94 ? 0.983 2.284 -6.094 1.00 96.81 94 VAL A N 1
ATOM 762 C CA . VAL A 1 94 ? 0.179 2.977 -5.089 1.00 96.81 94 VAL A CA 1
ATOM 763 C C . VAL A 1 94 ? -1.291 2.889 -5.479 1.00 96.81 94 VAL A C 1
ATOM 765 O O . VAL A 1 94 ? -1.623 3.076 -6.651 1.00 96.81 94 VAL A O 1
ATOM 768 N N . THR A 1 95 ? -2.167 2.660 -4.506 1.00 96.31 95 THR A N 1
ATOM 769 C CA . THR A 1 95 ? -3.617 2.811 -4.674 1.00 96.31 95 THR A CA 1
ATOM 770 C C . THR A 1 95 ? -4.211 3.597 -3.512 1.00 96.31 95 THR A C 1
ATOM 772 O O . THR A 1 95 ? -3.627 3.685 -2.432 1.00 96.31 95 THR A O 1
ATOM 775 N N . GLU A 1 96 ? -5.361 4.212 -3.755 1.00 96.25 96 GLU A N 1
ATOM 776 C CA . GLU A 1 96 ? -6.125 4.908 -2.726 1.00 96.25 96 GLU A CA 1
ATOM 777 C C . GLU A 1 96 ? -6.658 3.922 -1.681 1.00 96.25 96 GLU A C 1
ATOM 779 O O . GLU A 1 96 ? -7.105 2.821 -2.008 1.00 96.25 96 GLU A O 1
ATOM 784 N N . LEU A 1 97 ? -6.644 4.363 -0.429 1.00 95.62 97 LEU A N 1
ATOM 785 C CA . LEU A 1 97 ? -7.061 3.612 0.745 1.00 95.62 97 LEU A CA 1
ATOM 786 C C . LEU A 1 97 ? -8.141 4.401 1.494 1.00 95.62 97 LEU A C 1
ATOM 788 O O . LEU A 1 97 ? -8.004 5.611 1.663 1.00 95.62 97 LEU A O 1
ATOM 792 N N . LYS A 1 98 ? -9.176 3.730 2.012 1.00 95.50 98 LYS A N 1
ATOM 793 C CA . LYS A 1 98 ? -10.030 4.332 3.044 1.00 95.50 98 LYS A CA 1
ATOM 794 C C . LYS A 1 98 ? -9.461 4.019 4.435 1.00 95.50 98 LYS A C 1
ATOM 796 O O . LYS A 1 98 ? -9.167 2.856 4.704 1.00 95.50 98 LYS A O 1
ATOM 801 N N . PRO A 1 99 ? -9.322 5.018 5.325 1.00 94.31 99 PRO A N 1
ATOM 802 C CA . PRO A 1 99 ? -8.744 4.822 6.656 1.00 94.31 99 PRO A CA 1
ATOM 803 C C . PRO A 1 99 ? -9.478 3.764 7.491 1.00 94.31 99 PRO A C 1
ATOM 805 O O . PRO A 1 99 ? -8.830 2.985 8.185 1.00 94.31 99 PRO A O 1
ATOM 808 N N . ASP A 1 100 ? -10.806 3.694 7.383 1.00 95.19 100 ASP A N 1
ATOM 809 C CA . ASP A 1 100 ? -11.628 2.770 8.175 1.00 95.19 100 ASP A CA 1
ATOM 810 C C . ASP A 1 100 ? -11.281 1.299 7.910 1.00 95.19 100 ASP A C 1
ATOM 812 O O . ASP A 1 100 ? -11.308 0.480 8.830 1.00 95.19 100 ASP A O 1
ATOM 816 N N . TRP A 1 101 ? -10.851 0.968 6.684 1.00 96.81 101 TRP A N 1
ATOM 817 C CA . TRP A 1 101 ? -10.435 -0.392 6.342 1.00 96.81 101 TRP A CA 1
ATOM 818 C C . TRP A 1 101 ? -9.238 -0.853 7.169 1.00 96.81 101 TRP A C 1
ATOM 820 O O . TRP A 1 101 ? -9.139 -2.034 7.464 1.00 96.81 101 TRP A O 1
ATOM 830 N N . LEU A 1 102 ? -8.336 0.045 7.573 1.00 96.69 102 LEU A N 1
ATOM 831 C CA . LEU A 1 102 ? -7.165 -0.333 8.367 1.00 96.69 102 LEU A CA 1
ATOM 832 C C . LEU A 1 102 ? -7.546 -0.838 9.758 1.00 96.69 102 LEU A C 1
ATOM 834 O O . LEU A 1 102 ? -6.970 -1.814 10.238 1.00 96.69 102 LEU A O 1
ATOM 838 N N . VAL A 1 103 ? -8.519 -0.179 10.388 1.00 96.50 103 VAL A N 1
ATOM 839 C CA . VAL A 1 103 ? -9.030 -0.571 11.707 1.00 96.50 103 VAL A CA 1
ATOM 840 C C . VAL A 1 103 ? -9.875 -1.838 11.592 1.00 96.50 103 VAL A C 1
ATOM 842 O O . VAL A 1 103 ? -9.787 -2.702 12.456 1.00 96.50 103 VAL A O 1
ATOM 845 N N . GLU A 1 104 ? -10.648 -1.974 10.513 1.00 96.19 104 GLU A N 1
ATOM 846 C CA . GLU A 1 104 ? -11.459 -3.165 10.245 1.00 96.19 104 GLU A CA 1
ATOM 847 C C . GLU A 1 104 ? -10.598 -4.414 9.980 1.00 96.19 104 GLU A C 1
ATOM 849 O O . GLU A 1 104 ? -10.828 -5.468 10.568 1.00 96.19 104 GLU A O 1
ATOM 854 N N . ILE A 1 105 ? -9.594 -4.294 9.108 1.00 96.69 105 ILE A N 1
ATOM 855 C CA . ILE A 1 105 ? -8.749 -5.404 8.641 1.00 96.69 105 ILE A CA 1
ATOM 856 C C . ILE A 1 105 ? -7.727 -5.811 9.700 1.00 96.69 105 ILE A C 1
ATOM 858 O O . ILE A 1 105 ? -7.482 -6.998 9.912 1.00 96.69 105 ILE A O 1
ATOM 862 N N . ALA A 1 106 ? -7.084 -4.833 10.338 1.00 96.19 106 ALA A N 1
ATOM 863 C CA . ALA A 1 106 ? -5.979 -5.077 11.252 1.00 96.19 106 ALA A CA 1
ATOM 864 C C . ALA A 1 106 ? -6.175 -4.321 12.576 1.00 96.19 106 ALA A C 1
ATOM 866 O O . ALA A 1 106 ? -5.338 -3.490 12.933 1.00 96.19 106 ALA A O 1
ATOM 867 N N . PRO A 1 107 ? -7.227 -4.634 13.360 1.00 96.12 107 PRO A N 1
ATOM 868 C CA . PRO A 1 107 ? -7.510 -3.961 14.636 1.00 96.12 107 PRO A CA 1
ATOM 869 C C . PRO A 1 107 ? -6.413 -4.178 15.689 1.00 96.12 107 PRO A C 1
ATOM 871 O O . PRO A 1 107 ? -6.241 -3.382 16.608 1.00 96.12 107 PRO A O 1
ATOM 874 N N . HIS A 1 108 ? -5.638 -5.257 15.553 1.00 95.25 108 HIS A N 1
ATOM 875 C CA . HIS A 1 108 ? -4.466 -5.537 16.385 1.00 95.25 108 HIS A CA 1
ATOM 876 C C . HIS A 1 108 ? -3.284 -4.607 16.068 1.00 95.25 108 HIS A C 1
ATOM 878 O O . HIS A 1 108 ? -2.401 -4.418 16.903 1.00 95.25 108 HIS A O 1
ATOM 884 N N . TYR A 1 109 ? -3.260 -4.035 14.863 1.00 96.12 109 TYR A N 1
ATOM 885 C CA . TYR A 1 109 ? -2.200 -3.157 14.394 1.00 96.12 109 TYR A CA 1
ATOM 886 C C . TYR A 1 109 ? -2.638 -1.691 14.456 1.00 96.12 109 TYR A C 1
ATOM 888 O O . TYR A 1 109 ? -1.907 -0.877 15.012 1.00 96.12 109 TYR A O 1
ATOM 896 N N . TYR A 1 110 ? -3.829 -1.342 13.963 1.00 96.00 110 TYR A N 1
ATOM 897 C CA . TYR A 1 110 ? -4.358 0.024 13.909 1.00 96.00 110 TYR A CA 1
ATOM 898 C C . TYR A 1 110 ? -5.444 0.294 14.952 1.00 96.00 110 TYR A C 1
ATOM 900 O O . TYR A 1 110 ? -6.341 -0.512 15.174 1.00 96.00 110 TYR A O 1
ATOM 908 N N . GLN A 1 111 ? -5.392 1.484 15.549 1.00 94.00 111 GLN A N 1
ATOM 909 C CA . GLN A 1 111 ? -6.428 2.030 16.427 1.00 94.00 111 GLN A CA 1
ATOM 910 C C . GLN A 1 111 ? -7.081 3.252 15.770 1.00 94.00 111 GLN A C 1
ATOM 912 O O . GLN A 1 111 ? -6.467 3.911 14.935 1.00 94.00 111 GLN A O 1
ATOM 917 N N . LEU A 1 112 ? -8.289 3.620 16.211 1.00 91.94 112 LEU A N 1
ATOM 918 C CA . LEU A 1 112 ? -9.015 4.803 15.714 1.00 91.94 112 LEU A CA 1
ATOM 919 C C . LEU A 1 112 ? -8.146 6.073 15.699 1.00 91.94 112 LEU A C 1
ATOM 921 O O . LEU A 1 112 ? -8.097 6.776 14.696 1.00 91.94 112 LEU A O 1
ATOM 925 N N . LYS A 1 113 ? -7.363 6.308 16.758 1.00 91.00 113 LYS A N 1
ATOM 926 C CA . LYS A 1 113 ? -6.435 7.450 16.859 1.00 91.00 113 LYS A CA 1
ATOM 927 C C . LYS A 1 113 ? -5.384 7.516 15.739 1.00 91.00 113 LYS A C 1
ATOM 929 O O . LYS A 1 113 ? -4.895 8.597 15.430 1.00 91.00 113 LYS A O 1
ATOM 934 N N . ASP A 1 114 ? -5.014 6.375 15.152 1.00 90.62 114 ASP A N 1
ATOM 935 C CA . ASP A 1 114 ? -4.009 6.306 14.085 1.00 90.62 114 ASP A CA 1
ATOM 936 C C . ASP A 1 114 ? -4.587 6.772 12.741 1.00 90.62 114 ASP A C 1
ATOM 938 O O . ASP A 1 114 ? -3.853 7.236 11.865 1.00 90.62 114 ASP A O 1
ATOM 942 N N . VAL A 1 115 ? -5.907 6.648 12.582 1.00 89.38 115 VAL A N 1
ATOM 943 C CA . VAL A 1 115 ? -6.631 6.965 11.349 1.00 89.38 115 VAL A CA 1
ATOM 944 C C . VAL A 1 115 ? -7.432 8.269 11.434 1.00 89.38 115 VAL A C 1
ATOM 946 O O . VAL A 1 115 ? -7.944 8.751 10.423 1.00 89.38 115 VAL A O 1
ATOM 949 N N . GLU A 1 116 ? -7.488 8.901 12.609 1.00 87.00 116 GLU A N 1
ATOM 950 C CA . GLU A 1 116 ? -8.127 10.203 12.794 1.00 87.00 116 GLU A CA 1
ATOM 951 C C . GLU A 1 116 ? -7.462 11.294 11.935 1.00 87.00 116 GLU A C 1
ATOM 953 O O . GLU A 1 116 ? -6.254 11.561 11.999 1.00 87.00 116 GLU A O 1
ATOM 958 N N . ASP A 1 117 ? -8.266 11.989 11.123 1.00 75.56 117 ASP A N 1
ATOM 959 C CA . ASP A 1 117 ? -7.793 13.136 10.355 1.00 75.56 117 ASP A CA 1
ATOM 960 C C . ASP A 1 117 ? -8.076 14.464 11.063 1.00 75.56 117 ASP A C 1
ATOM 962 O O . ASP A 1 117 ? -9.096 15.119 10.851 1.00 75.56 117 ASP A O 1
ATOM 966 N N . SER A 1 118 ? -7.115 14.905 11.877 1.00 67.31 118 SER A N 1
ATOM 967 C CA . SER A 1 118 ? -7.158 16.207 12.553 1.00 67.31 118 SER A CA 1
ATOM 968 C C . SER A 1 118 ? -7.235 17.403 11.597 1.00 67.31 118 SER A C 1
ATOM 970 O O . SER A 1 118 ? -7.670 18.476 12.006 1.00 67.31 118 SER A O 1
ATOM 972 N N . SER A 1 119 ? -6.872 17.240 10.320 1.00 62.34 119 SER A N 1
ATOM 973 C CA . SER A 1 119 ? -6.972 18.319 9.328 1.00 62.34 119 SER A CA 1
ATOM 974 C C . SER A 1 119 ? -8.393 18.561 8.802 1.00 62.34 119 SER A C 1
ATOM 976 O O . SER A 1 119 ? -8.651 19.628 8.247 1.00 62.34 119 SER A O 1
ATOM 978 N N . SER A 1 120 ? -9.318 17.620 9.024 1.00 56.56 120 SER A N 1
ATOM 979 C CA . SER A 1 120 ? -10.737 17.755 8.664 1.00 56.56 120 SER A CA 1
ATOM 980 C C . SER A 1 120 ? -11.544 18.522 9.718 1.00 56.56 120 SER A C 1
ATOM 982 O O . SER A 1 120 ? -12.634 19.017 9.425 1.00 56.56 120 SER A O 1
ATOM 984 N N . LYS A 1 121 ? -11.011 18.680 10.942 1.00 55.91 121 LYS A N 1
ATOM 985 C CA . LYS A 1 121 ? -11.588 19.558 11.970 1.00 55.91 121 LYS A CA 1
ATOM 986 C C . LYS A 1 121 ? -11.341 21.017 11.573 1.00 55.91 121 LYS A C 1
ATOM 988 O O . LYS A 1 121 ? -10.346 21.624 11.962 1.00 55.91 121 LYS A O 1
ATOM 993 N N . LYS A 1 122 ? -12.261 21.595 10.790 1.00 48.75 122 LYS A N 1
ATOM 994 C CA . LYS A 1 122 ? -12.383 23.055 10.655 1.00 48.75 122 LYS A CA 1
ATOM 995 C C . LYS A 1 122 ? -12.456 23.649 12.065 1.00 48.75 122 LYS A C 1
ATOM 997 O O . LYS A 1 122 ? -13.361 23.308 12.822 1.00 48.75 122 LYS A O 1
ATOM 1002 N N . MET A 1 123 ? -11.508 24.518 12.417 1.00 52.81 123 MET A N 1
ATOM 1003 C CA . MET A 1 123 ? -11.597 25.309 13.645 1.00 52.81 123 MET A CA 1
ATOM 1004 C C . MET A 1 123 ? -12.927 26.083 13.627 1.00 52.81 123 MET A C 1
ATOM 1006 O O . MET A 1 123 ? -13.234 26.697 12.597 1.00 52.81 123 MET A O 1
ATOM 1010 N N . PRO A 1 124 ? -13.729 26.079 14.710 1.00 57.75 124 PRO A N 1
ATOM 1011 C CA . PRO A 1 124 ? -14.862 26.987 14.799 1.00 57.75 124 PRO A CA 1
ATOM 1012 C C . PRO A 1 124 ? -14.324 28.412 14.659 1.00 57.75 124 PRO A C 1
ATOM 1014 O O . PRO A 1 124 ? -13.337 28.773 15.302 1.00 57.75 124 PRO A O 1
ATOM 1017 N N . ARG A 1 125 ? -14.922 29.204 13.760 1.00 51.12 125 ARG A N 1
ATOM 1018 C CA . ARG A 1 125 ? -14.583 30.622 13.600 1.00 51.12 125 ARG A CA 1
ATOM 1019 C C . ARG A 1 125 ? -14.792 31.286 14.957 1.00 51.12 125 ARG A C 1
ATOM 1021 O O . ARG A 1 125 ? -15.932 31.453 15.378 1.00 51.12 125 ARG A O 1
ATOM 1028 N N . GLY A 1 126 ? -13.701 31.610 15.647 1.00 50.31 126 GLY A N 1
ATOM 1029 C CA . GLY A 1 126 ? -13.758 32.377 16.879 1.00 50.31 126 GLY A CA 1
ATOM 1030 C C . GLY A 1 126 ? -14.438 33.704 16.578 1.00 50.31 126 GLY A C 1
ATOM 1031 O O . GLY A 1 126 ? -13.910 34.514 15.819 1.00 50.31 126 GLY A O 1
ATOM 1032 N N . THR A 1 127 ? -15.631 33.909 17.126 1.00 49.41 127 THR A N 1
ATOM 1033 C CA . THR A 1 127 ? -16.244 35.231 17.221 1.00 49.41 127 THR A CA 1
ATOM 1034 C C . THR A 1 127 ? -15.297 36.099 18.036 1.00 49.41 127 THR A C 1
ATOM 10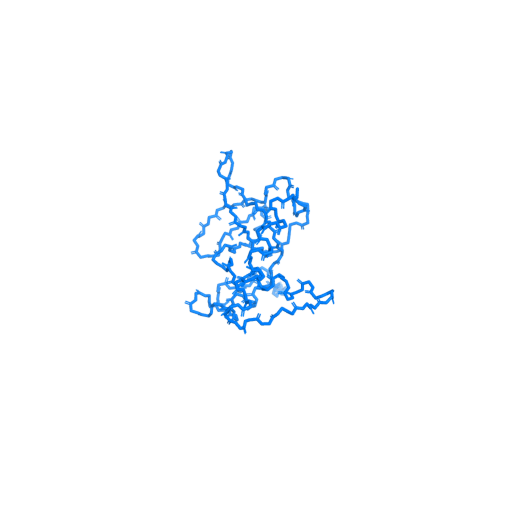36 O O . THR A 1 127 ? -15.166 35.905 19.246 1.00 49.41 127 THR A O 1
AT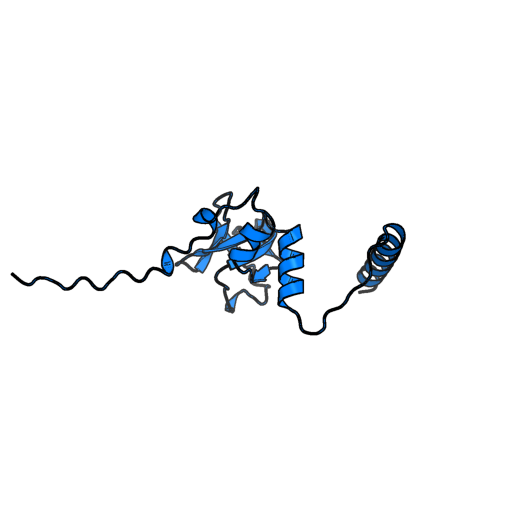OM 1039 N N . GLY A 1 128 ? -14.589 37.009 17.367 1.00 51.22 128 GLY A N 1
ATOM 1040 C CA . GLY A 1 128 ? -13.798 38.027 18.038 1.00 51.22 128 GLY A CA 1
ATOM 1041 C C . GLY A 1 128 ? -14.712 38.834 18.953 1.00 51.22 128 GLY A C 1
ATOM 1042 O O . GLY A 1 128 ? -15.672 39.446 18.490 1.00 51.22 128 GLY A O 1
ATOM 1043 N N . ARG A 1 129 ? -14.433 38.815 20.257 1.00 52.19 129 ARG A N 1
ATOM 1044 C CA . ARG A 1 129 ? -14.917 39.857 21.159 1.00 52.19 129 ARG A CA 1
ATOM 1045 C C . ARG A 1 129 ? -14.070 41.090 20.873 1.00 52.19 129 ARG A C 1
ATOM 1047 O O . ARG A 1 129 ? -12.895 41.110 21.221 1.00 52.19 129 ARG A O 1
ATOM 1054 N N . ALA A 1 130 ? -14.655 42.071 20.195 1.00 52.44 130 ALA A N 1
ATOM 1055 C CA . ALA A 1 130 ? -14.164 43.436 20.275 1.00 52.44 130 ALA A CA 1
ATOM 1056 C C . ALA A 1 130 ? -14.501 43.948 21.684 1.00 52.44 130 ALA A C 1
ATOM 1058 O O . ALA A 1 130 ? -15.657 43.864 22.107 1.00 52.44 130 ALA A O 1
ATOM 1059 N N . SER A 1 131 ? -13.475 44.373 22.416 1.00 63.56 131 SER A N 1
ATOM 1060 C CA . SER A 1 131 ? -13.597 45.233 23.596 1.00 63.56 131 SER A CA 1
ATOM 1061 C C . SER A 1 131 ? -13.390 46.676 23.174 1.00 63.56 131 SER A C 1
ATOM 1063 O O . SER A 1 131 ? -12.614 46.883 22.213 1.00 63.56 131 SER A O 1
#

Secondary structure (DSSP, 8-state):
-HHHHHHHHHHHHHHHHTT------TT-HHHHHHHHHHHHTTSEEEE-TTS-EEESSS--EEEE-TTSTTTTT--SEEEEEEEEESSSEEEEEEEE--HHHHHHH-TTT--HHHH--GGG-PPP-------

pLDDT: mean 90.23, std 12.76, range [48.75, 97.94]

InterPro domains:
  IPR011709 DEAD-box helicase, OB fold [PF07717] (32-109)

Foldseek 3Di:
DVVVVVVVVVVVVVCVVVVNDDDDDPPPVVVVQLVVCLVQVQQKWFADPVRWIFRQPPGDTEHADPPDPCNPVSAGMKGADDWDDDVGIHGPPIDHDDLVSSCVNCVVRDDPVSSDDPVPPDDDPPPDPDD

Organism: Solanum tuberosum (NCBI:txid4113)